Protein AF-A0AAV0MRW6-F1 (afdb_monomer_lite)

Sequence (151 aa):
MDYLRSEWIPCAKRWAHCYTNCVFHIGNTSTNRVESMHSSLKKWLATSTHKIDTLFLRFHTSVEGRVIELKKDLEASLSKVFALAYGPPYGNLNKEVSLWAIELMMEERGREIVRRCGCGLHETHGLPCKCKMDEYSVAGVELYPYHLHRF

Radius of gyration: 20.98 Å; chains: 1; bounding box: 37×52×60 Å

Secondary structure (DSSP, 8-state):
-HHIIIIIHHHHHHHHHHHHTTS--TT----S-HHHHHHHHHHHHTTTS--HHHHHHHHHHHHHHHHHHHHHHHHHHHH--HHHHH-TT-GGGTTTS-HHHHHHHHHHHHS--SS--TTHHHHHHSPPPHHHHHHHHHHTPPP-GGGSPP-

Structure (mmCIF, N/CA/C/O backbone):
data_AF-A0AAV0MRW6-F1
#
_entry.id   AF-A0AAV0MRW6-F1
#
loop_
_atom_site.group_PDB
_atom_site.id
_atom_site.type_symbol
_atom_site.label_atom_id
_atom_site.label_alt_id
_atom_site.label_comp_id
_atom_site.label_asym_id
_atom_site.label_entity_id
_atom_site.label_seq_id
_atom_site.pdbx_PDB_ins_code
_atom_site.Cartn_x
_atom_site.Cartn_y
_atom_site.Cartn_z
_atom_site.occupancy
_atom_site.B_iso_or_equiv
_atom_site.auth_seq_id
_atom_site.auth_comp_id
_atom_site.auth_asym_id
_atom_site.auth_atom_id
_atom_site.pdbx_PDB_model_num
ATOM 1 N N . MET A 1 1 ? 13.206 -37.934 5.285 1.00 67.75 1 MET A N 1
ATOM 2 C CA . MET A 1 1 ? 13.027 -36.605 5.919 1.00 67.75 1 MET A CA 1
ATOM 3 C C . MET A 1 1 ? 13.817 -35.512 5.204 1.00 67.75 1 MET A C 1
ATOM 5 O O . MET A 1 1 ? 13.354 -34.377 5.183 1.00 67.75 1 MET A O 1
ATOM 9 N N . ASP A 1 2 ? 14.951 -35.833 4.576 1.00 83.94 2 ASP A N 1
ATOM 10 C CA . ASP A 1 2 ? 15.826 -34.836 3.938 1.00 83.94 2 ASP A CA 1
ATOM 11 C C . ASP A 1 2 ? 15.225 -34.194 2.686 1.00 83.94 2 ASP A C 1
ATOM 13 O O . ASP A 1 2 ? 15.380 -32.993 2.496 1.00 83.94 2 ASP A O 1
ATOM 17 N N . TYR A 1 3 ? 14.436 -34.937 1.902 1.00 82.00 3 TYR A N 1
ATOM 18 C CA . TYR A 1 3 ? 13.700 -34.393 0.750 1.00 82.00 3 TYR A CA 1
ATOM 19 C C . TYR A 1 3 ? 12.730 -33.265 1.142 1.00 82.00 3 TYR A C 1
ATOM 21 O O . TYR A 1 3 ? 12.699 -32.208 0.521 1.00 82.00 3 TYR A O 1
ATOM 29 N N . LEU A 1 4 ? 11.976 -33.443 2.235 1.00 81.94 4 LEU A N 1
ATOM 30 C CA . LEU A 1 4 ? 11.064 -32.405 2.722 1.00 81.94 4 LEU A CA 1
ATOM 31 C C . LEU A 1 4 ? 11.820 -31.141 3.154 1.00 81.94 4 LEU A C 1
ATOM 33 O O . LEU A 1 4 ? 11.344 -30.039 2.904 1.00 81.94 4 LEU A O 1
ATOM 37 N N . ARG A 1 5 ? 12.991 -31.289 3.787 1.00 83.69 5 ARG A N 1
ATOM 38 C CA . ARG A 1 5 ? 13.798 -30.156 4.270 1.00 83.69 5 ARG A CA 1
ATOM 39 C C . ARG A 1 5 ? 14.564 -29.435 3.162 1.00 83.69 5 ARG A C 1
ATOM 41 O O . ARG A 1 5 ? 14.733 -28.227 3.268 1.00 83.69 5 ARG A O 1
ATOM 48 N N . SER A 1 6 ? 15.019 -30.160 2.144 1.00 84.44 6 SER A N 1
ATOM 49 C CA . SER A 1 6 ? 15.804 -29.612 1.029 1.00 84.44 6 SER A CA 1
ATOM 50 C C . SER A 1 6 ? 14.930 -29.012 -0.067 1.00 84.44 6 SER A C 1
ATOM 52 O O . SER A 1 6 ? 15.232 -27.927 -0.548 1.00 84.44 6 SER A O 1
ATOM 54 N N . GLU A 1 7 ? 13.819 -29.666 -0.408 1.00 83.56 7 GLU A N 1
ATOM 55 C CA . GLU A 1 7 ? 12.985 -29.251 -1.536 1.00 83.56 7 GLU A CA 1
ATOM 56 C C . GLU A 1 7 ? 11.711 -28.543 -1.071 1.00 83.56 7 GLU A C 1
ATOM 58 O O . GLU A 1 7 ? 11.451 -27.406 -1.456 1.00 83.56 7 GLU A O 1
ATOM 63 N N . TRP A 1 8 ? 10.914 -29.177 -0.205 1.00 81.69 8 TRP A N 1
ATOM 64 C CA . TRP A 1 8 ? 9.535 -28.745 0.079 1.00 81.69 8 TRP A CA 1
ATOM 65 C C . TRP A 1 8 ? 9.426 -27.554 1.043 1.00 81.69 8 TRP A C 1
ATOM 67 O O . TRP A 1 8 ? 8.705 -26.595 0.770 1.00 81.69 8 TRP A O 1
ATOM 77 N N . ILE A 1 9 ? 10.147 -27.577 2.168 1.00 83.94 9 ILE A N 1
ATOM 78 C CA . ILE A 1 9 ? 10.118 -26.502 3.175 1.00 83.94 9 ILE A CA 1
ATOM 79 C C . ILE A 1 9 ? 10.615 -25.165 2.594 1.00 83.94 9 ILE A C 1
ATOM 81 O O . ILE A 1 9 ? 9.935 -24.155 2.807 1.00 83.94 9 ILE A O 1
ATOM 85 N N . PRO A 1 10 ? 11.715 -25.112 1.815 1.00 87.56 10 PRO A N 1
ATOM 86 C CA . PRO A 1 10 ? 12.181 -23.861 1.217 1.00 87.56 10 PRO A CA 1
ATOM 87 C C . PRO A 1 10 ? 11.181 -23.228 0.242 1.00 87.56 10 PRO A C 1
ATOM 89 O O . PRO A 1 10 ? 11.142 -22.005 0.110 1.00 87.56 10 PRO A O 1
ATOM 92 N N . CYS A 1 11 ? 10.331 -24.029 -0.412 1.00 82.50 11 CYS A N 1
ATOM 93 C CA . CYS A 1 11 ? 9.303 -23.527 -1.325 1.00 82.50 11 CYS A CA 1
ATOM 94 C C . CYS A 1 11 ? 7.887 -23.464 -0.726 1.00 82.50 11 CYS A C 1
ATOM 96 O O . CYS A 1 11 ? 6.986 -22.973 -1.401 1.00 82.50 11 CYS A O 1
ATOM 98 N N . ALA A 1 12 ? 7.671 -23.854 0.537 1.00 83.50 12 ALA A N 1
ATOM 99 C CA . ALA A 1 12 ? 6.349 -23.883 1.178 1.00 83.50 12 ALA A CA 1
ATOM 100 C C . ALA A 1 12 ? 5.579 -22.554 1.050 1.00 83.50 12 ALA A C 1
ATOM 102 O O . ALA A 1 12 ? 4.399 -22.537 0.699 1.00 83.50 12 ALA A O 1
ATOM 103 N N . LYS A 1 13 ? 6.264 -21.419 1.245 1.00 79.81 13 LYS A N 1
ATOM 104 C CA . LYS A 1 13 ? 5.667 -20.085 1.055 1.00 79.81 13 LYS A CA 1
ATOM 105 C C . LYS A 1 13 ? 5.263 -19.823 -0.396 1.00 79.81 13 LYS A C 1
ATOM 107 O O . LYS A 1 13 ? 4.233 -19.207 -0.634 1.00 79.81 13 LYS A O 1
ATOM 112 N N . ARG A 1 14 ? 6.046 -20.299 -1.369 1.00 79.69 14 ARG A N 1
ATOM 113 C CA . ARG A 1 14 ? 5.746 -20.138 -2.802 1.00 79.69 14 ARG A CA 1
ATOM 114 C C . ARG A 1 14 ? 4.492 -20.913 -3.189 1.00 79.69 14 ARG A C 1
ATOM 116 O O . ARG A 1 14 ? 3.696 -20.399 -3.965 1.00 79.69 14 ARG A O 1
ATOM 123 N N . TRP A 1 15 ? 4.292 -22.099 -2.615 1.00 80.00 15 TRP A N 1
ATOM 124 C CA . TRP A 1 15 ? 3.057 -22.861 -2.795 1.00 80.00 15 TRP A CA 1
ATOM 125 C C . TRP A 1 15 ? 1.855 -22.123 -2.219 1.00 80.00 15 TRP A C 1
ATOM 127 O O . TRP A 1 15 ? 0.872 -21.949 -2.928 1.00 80.00 15 TRP A O 1
ATOM 137 N N . ALA A 1 16 ? 1.954 -21.619 -0.985 1.00 80.50 16 ALA A N 1
ATOM 138 C CA . ALA A 1 16 ? 0.890 -20.810 -0.393 1.00 80.50 16 ALA A CA 1
ATOM 139 C C . ALA A 1 16 ? 0.558 -19.593 -1.275 1.00 80.50 16 ALA A C 1
ATOM 141 O O . ALA A 1 16 ? -0.598 -19.405 -1.641 1.00 80.50 16 ALA A O 1
ATOM 142 N N . HIS A 1 17 ? 1.578 -18.850 -1.719 1.00 79.38 17 HIS A N 1
ATOM 143 C CA . HIS A 1 17 ? 1.411 -17.721 -2.634 1.00 79.38 17 HIS A CA 1
ATOM 144 C C . HIS A 1 17 ? 0.771 -18.104 -3.972 1.00 79.38 17 HIS A C 1
ATOM 146 O O . HIS A 1 17 ? -0.022 -17.328 -4.489 1.00 79.38 17 HIS A O 1
ATOM 152 N N . CYS A 1 18 ? 1.064 -19.282 -4.527 1.00 79.75 18 CYS A N 1
ATOM 153 C CA . CYS A 1 18 ? 0.439 -19.755 -5.765 1.00 79.75 18 CYS A CA 1
ATOM 154 C C . CYS A 1 18 ? -1.089 -19.871 -5.646 1.00 79.75 18 CYS A C 1
ATOM 156 O O . CYS A 1 18 ? -1.784 -19.679 -6.636 1.00 79.75 18 CYS A O 1
ATOM 158 N N . TYR A 1 19 ? -1.602 -20.173 -4.452 1.00 76.50 19 TYR A N 1
ATOM 159 C CA . TYR A 1 19 ? -3.040 -20.259 -4.201 1.00 76.50 19 TYR A CA 1
ATOM 160 C C . TYR A 1 19 ? -3.634 -18.932 -3.719 1.00 76.50 19 TYR A C 1
ATOM 162 O O . TYR A 1 19 ? -4.735 -18.572 -4.125 1.00 76.50 19 TYR A O 1
ATOM 170 N N . THR A 1 20 ? -2.928 -18.187 -2.864 1.00 81.50 20 THR A N 1
ATOM 171 C CA . THR A 1 20 ? -3.466 -16.950 -2.274 1.00 81.50 20 THR A CA 1
ATOM 172 C C . THR A 1 20 ? -3.347 -15.742 -3.192 1.00 81.50 20 THR A C 1
ATOM 174 O O . THR A 1 20 ? -4.183 -14.850 -3.116 1.00 81.50 20 THR A O 1
ATOM 177 N N . ASN A 1 21 ? -2.343 -15.697 -4.075 1.00 84.94 21 ASN A N 1
ATOM 178 C CA . ASN A 1 21 ? -2.126 -14.547 -4.957 1.00 84.94 21 ASN A CA 1
ATOM 179 C C . ASN A 1 21 ? -3.105 -14.495 -6.142 1.00 84.94 21 ASN A C 1
ATOM 181 O O . ASN A 1 21 ? -2.982 -13.605 -6.971 1.00 84.94 21 ASN A O 1
ATOM 185 N N . CYS A 1 22 ? -4.054 -15.427 -6.230 1.00 82.75 22 CYS A N 1
ATOM 186 C CA . CYS A 1 22 ? -5.142 -15.418 -7.210 1.00 82.75 22 CYS A CA 1
ATOM 187 C C . CYS A 1 22 ? -6.462 -14.902 -6.613 1.00 82.75 22 CYS A C 1
ATOM 189 O O . CYS A 1 22 ? -7.512 -15.042 -7.234 1.00 82.75 22 CYS A O 1
ATOM 191 N N . VAL A 1 23 ? -6.433 -14.371 -5.385 1.00 86.19 23 VAL A N 1
ATOM 192 C CA . VAL A 1 23 ? -7.617 -13.865 -4.687 1.00 86.19 23 VAL A CA 1
ATOM 193 C C . VAL A 1 23 ? -7.424 -12.392 -4.369 1.00 86.19 23 VAL A C 1
ATOM 195 O O . VAL A 1 23 ? -6.450 -12.004 -3.725 1.00 86.19 23 VAL A O 1
ATOM 198 N N . PHE A 1 24 ? -8.391 -11.578 -4.773 1.00 89.81 24 PHE A N 1
ATOM 199 C CA . PHE A 1 24 ? -8.432 -10.164 -4.439 1.00 89.81 24 PHE A CA 1
ATOM 200 C C . PHE A 1 24 ? -8.784 -9.970 -2.959 1.00 89.81 24 PHE A C 1
ATOM 202 O O . PHE A 1 24 ? -9.850 -10.390 -2.509 1.00 89.81 24 PHE A O 1
ATOM 209 N N . HIS A 1 25 ? -7.883 -9.354 -2.189 1.00 88.94 25 HIS A N 1
ATOM 210 C CA . HIS A 1 25 ? -8.051 -9.204 -0.740 1.00 88.94 25 HIS A CA 1
ATOM 211 C C . HIS A 1 25 ? -7.528 -7.880 -0.157 1.00 88.94 25 HIS A C 1
ATOM 213 O O . HIS A 1 25 ? -7.762 -7.616 1.020 1.00 88.94 25 HIS A O 1
ATOM 219 N N . ILE A 1 26 ? -6.830 -7.035 -0.927 1.00 89.44 26 ILE A N 1
ATOM 220 C CA . ILE A 1 26 ? -6.353 -5.699 -0.504 1.00 89.44 26 ILE A CA 1
ATOM 221 C C . ILE A 1 26 ? -5.587 -5.773 0.834 1.00 89.44 26 ILE A C 1
ATOM 223 O O . ILE A 1 26 ? -5.895 -5.090 1.806 1.00 89.44 26 ILE A O 1
ATOM 227 N N . GLY A 1 27 ? -4.644 -6.708 0.943 1.00 85.81 27 GLY A N 1
ATOM 228 C CA . GLY A 1 27 ? -3.869 -6.924 2.173 1.00 85.81 27 GLY A CA 1
ATOM 229 C C . GLY A 1 27 ? -4.621 -7.601 3.331 1.00 85.81 27 GLY A C 1
ATOM 230 O O . GLY A 1 27 ? -3.978 -8.068 4.272 1.00 85.81 27 GLY A O 1
ATOM 231 N N . ASN A 1 28 ? -5.947 -7.759 3.252 1.00 82.88 28 ASN A N 1
ATOM 232 C CA . ASN A 1 28 ? -6.740 -8.442 4.274 1.00 82.88 28 ASN A CA 1
ATOM 233 C C . ASN A 1 28 ? -6.578 -9.959 4.167 1.00 82.88 28 ASN A C 1
ATOM 235 O O . ASN A 1 28 ? -7.370 -10.659 3.540 1.00 82.88 28 ASN A O 1
ATOM 239 N N . THR A 1 29 ? -5.540 -10.485 4.808 1.00 74.75 29 THR A N 1
ATOM 240 C CA . THR A 1 29 ? -5.311 -11.927 4.899 1.00 74.75 29 THR A CA 1
ATOM 241 C C . THR A 1 29 ? -5.639 -12.409 6.308 1.00 74.75 29 THR A C 1
ATOM 243 O O . THR A 1 29 ? -5.008 -12.021 7.290 1.00 74.75 29 THR A O 1
ATOM 246 N N . SER A 1 30 ? -6.652 -13.269 6.436 1.00 64.50 30 SER A N 1
ATOM 247 C CA . SER A 1 30 ? -6.907 -13.975 7.692 1.00 64.50 30 SER A CA 1
ATOM 248 C C . SER A 1 30 ? -6.088 -15.259 7.700 1.00 64.50 30 SER A C 1
ATOM 250 O O . SER A 1 30 ? -6.337 -16.170 6.917 1.00 64.50 30 SER A O 1
ATOM 252 N N . THR A 1 31 ? -5.125 -15.370 8.614 1.00 62.25 31 THR A N 1
ATOM 253 C CA . THR A 1 31 ? -4.374 -16.623 8.836 1.00 62.25 31 THR A CA 1
ATOM 254 C C . THR A 1 31 ? -5.149 -17.630 9.698 1.00 62.25 31 THR A C 1
ATOM 256 O O . THR A 1 31 ? -4.564 -18.549 10.265 1.00 62.25 31 THR A O 1
ATOM 259 N N . ASN A 1 32 ? -6.472 -17.459 9.813 1.00 56.94 32 ASN A N 1
ATOM 260 C CA . ASN A 1 32 ? -7.379 -18.283 10.613 1.00 56.94 32 ASN A CA 1
ATOM 261 C C . ASN A 1 32 ? -6.976 -18.415 12.098 1.00 56.94 32 ASN A C 1
ATOM 263 O O . ASN A 1 32 ? -7.285 -19.402 12.761 1.00 56.94 32 ASN A O 1
ATOM 267 N N . ARG A 1 33 ? -6.302 -17.404 12.666 1.00 62.47 33 ARG A N 1
ATOM 268 C CA . ARG A 1 33 ? -5.994 -17.348 14.105 1.00 62.47 33 ARG A CA 1
ATOM 269 C C . ARG A 1 33 ? -7.068 -16.595 14.886 1.00 62.47 33 ARG A C 1
ATOM 271 O O . ARG A 1 33 ? -6.785 -15.648 15.624 1.00 62.47 33 ARG A O 1
ATOM 278 N N . VAL A 1 34 ? -8.311 -17.044 14.743 1.00 65.69 34 VAL A N 1
ATOM 279 C CA . VAL A 1 34 ? -9.443 -16.553 15.545 1.00 65.69 34 VAL A CA 1
ATOM 280 C C . VAL A 1 34 ? -9.112 -16.644 17.038 1.00 65.69 34 VAL A C 1
ATOM 282 O O . VAL A 1 34 ? -9.379 -15.710 17.790 1.00 65.69 34 VAL A O 1
ATOM 285 N N . GLU A 1 35 ? -8.415 -17.703 17.458 1.00 72.19 35 GLU A N 1
ATOM 286 C CA . GLU A 1 35 ? -7.990 -17.901 18.846 1.00 72.19 35 GLU A CA 1
ATOM 287 C C . GLU A 1 35 ? -7.00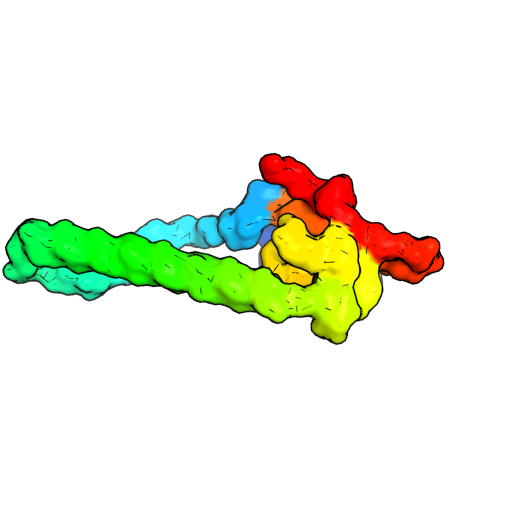3 -16.843 19.349 1.00 72.19 35 GLU A C 1
ATOM 289 O O . GLU A 1 35 ? -7.117 -16.413 20.497 1.00 72.19 35 GLU A O 1
ATOM 294 N N . SER A 1 36 ? -6.066 -16.366 18.518 1.00 74.38 36 SER A N 1
ATOM 295 C CA . SER A 1 36 ? -5.136 -15.317 18.958 1.00 74.38 36 SER A CA 1
ATOM 296 C C . SER A 1 36 ? -5.833 -13.968 19.071 1.00 74.38 36 SER A C 1
ATOM 298 O O . SER A 1 36 ? -5.583 -13.239 20.026 1.00 74.38 36 SER A O 1
ATOM 300 N N . MET A 1 37 ? -6.746 -13.652 18.146 1.00 72.69 37 MET A N 1
ATOM 301 C CA . MET A 1 37 ? -7.567 -12.442 18.250 1.00 72.69 37 MET A CA 1
ATOM 302 C C . MET A 1 37 ? -8.482 -12.498 19.476 1.00 72.69 37 MET A C 1
ATOM 304 O O . MET A 1 37 ? -8.529 -11.539 20.242 1.00 72.69 37 MET A O 1
ATOM 308 N N . HIS A 1 38 ? -9.129 -13.638 19.728 1.00 75.12 38 HIS A N 1
ATOM 309 C CA . HIS A 1 38 ? -9.899 -13.873 20.950 1.00 75.12 38 HIS A CA 1
ATOM 310 C C . HIS A 1 38 ? -9.036 -13.773 22.207 1.00 75.12 38 HIS A C 1
ATOM 312 O O . HIS A 1 38 ? -9.465 -13.176 23.189 1.00 75.12 38 HIS A O 1
ATOM 318 N N . SER A 1 39 ? -7.821 -14.327 22.207 1.00 79.94 39 SER A N 1
ATOM 319 C CA . SER A 1 39 ? -6.903 -14.211 23.341 1.00 79.94 39 SER A CA 1
ATOM 320 C C . SER A 1 39 ? -6.501 -12.760 23.587 1.00 79.94 39 SER A C 1
ATOM 322 O O . SER A 1 39 ? -6.448 -12.349 24.743 1.00 79.94 39 SER A O 1
ATOM 324 N N . SER A 1 40 ? -6.198 -11.990 22.543 1.00 79.19 40 SER A N 1
ATOM 325 C CA . SER A 1 40 ? -5.858 -10.570 22.668 1.00 79.19 40 SER A CA 1
ATOM 326 C C . SER A 1 40 ? -7.043 -9.763 23.182 1.00 79.19 40 SER A C 1
ATOM 328 O O . SER A 1 40 ? -6.877 -8.970 24.104 1.00 79.19 40 SER A O 1
ATOM 330 N N . LEU A 1 41 ? -8.246 -10.029 22.667 1.00 77.19 41 LEU A N 1
ATOM 331 C CA . LEU A 1 41 ? -9.475 -9.397 23.137 1.00 77.19 41 LEU A CA 1
ATOM 332 C C . LEU A 1 41 ? -9.753 -9.745 24.603 1.00 77.19 41 LEU A C 1
ATOM 334 O O . LEU A 1 41 ? -9.995 -8.849 25.397 1.00 77.19 41 LEU A O 1
ATOM 338 N N . LYS A 1 42 ? -9.647 -11.018 25.002 1.00 76.19 42 LYS A N 1
ATOM 339 C CA . LYS A 1 42 ? -9.812 -11.454 26.401 1.00 76.19 42 LYS A CA 1
ATOM 340 C C . LYS A 1 42 ? -8.777 -10.821 27.335 1.00 76.19 42 LYS A C 1
ATOM 342 O O . LYS A 1 42 ? -9.130 -10.406 28.435 1.00 76.19 42 LYS A O 1
ATOM 347 N N . LYS A 1 43 ? -7.513 -10.721 26.902 1.00 79.00 43 LYS A N 1
ATOM 348 C CA . LYS A 1 43 ? -6.452 -10.023 27.650 1.00 79.00 43 LYS A CA 1
ATOM 349 C C . LYS A 1 43 ? -6.759 -8.536 27.801 1.00 79.00 43 LYS A C 1
ATOM 351 O O . LYS A 1 43 ? -6.633 -8.012 28.899 1.00 79.00 43 LYS A O 1
ATOM 356 N N . TRP A 1 44 ? -7.188 -7.883 26.723 1.00 76.06 44 TRP A N 1
ATOM 357 C CA . TRP A 1 44 ? -7.571 -6.472 26.725 1.00 76.06 44 TRP A CA 1
ATOM 358 C C . TRP A 1 44 ? -8.798 -6.209 27.611 1.00 76.06 44 TRP A C 1
ATOM 360 O O . TRP A 1 44 ? -8.823 -5.248 28.376 1.00 76.06 44 TRP A O 1
ATOM 370 N N . LEU A 1 45 ? -9.781 -7.110 27.566 1.00 71.56 45 LEU A N 1
ATOM 371 C CA . LEU A 1 45 ? -10.962 -7.082 28.423 1.00 71.56 45 LEU A CA 1
ATOM 372 C C . LEU A 1 45 ? -10.615 -7.288 29.905 1.00 71.56 45 LEU A C 1
ATOM 374 O O . LEU A 1 45 ? -11.329 -6.769 30.761 1.00 71.56 45 LEU A O 1
ATOM 378 N N . ALA A 1 46 ? -9.529 -8.011 30.215 1.00 66.25 46 ALA A N 1
ATOM 379 C CA . ALA A 1 46 ? -9.070 -8.310 31.577 1.00 66.25 46 ALA A CA 1
ATOM 380 C C . ALA A 1 46 ? -10.215 -8.799 32.494 1.00 66.25 46 ALA A C 1
ATOM 382 O O . ALA A 1 46 ? -10.367 -8.370 33.642 1.00 66.25 46 ALA A O 1
ATOM 383 N N . THR A 1 47 ? -11.087 -9.658 31.962 1.00 59.88 47 THR A N 1
ATOM 384 C CA . THR A 1 47 ? -12.344 -10.025 32.620 1.00 59.88 47 THR A CA 1
ATOM 385 C C . THR A 1 47 ? -12.180 -11.208 33.562 1.00 59.88 47 THR A C 1
ATOM 387 O O . THR A 1 47 ? -12.242 -12.363 33.145 1.00 59.88 47 THR A O 1
ATOM 390 N N . SER A 1 48 ? -12.086 -10.893 34.852 1.00 55.88 48 SER A N 1
ATOM 391 C CA . SER A 1 48 ? -12.715 -11.690 35.915 1.00 55.88 48 SER A CA 1
ATOM 392 C C . SER A 1 48 ? -13.588 -10.859 36.876 1.00 55.88 48 SER A C 1
ATOM 394 O O . SER A 1 48 ? -14.335 -11.446 37.650 1.00 55.88 48 SER A O 1
ATOM 396 N N . THR A 1 49 ? -13.563 -9.515 36.810 1.00 58.06 49 THR A N 1
ATOM 397 C CA . THR A 1 49 ? -14.173 -8.653 37.855 1.00 58.06 49 THR A CA 1
ATOM 398 C C . THR A 1 49 ? -14.765 -7.310 37.397 1.00 58.06 49 THR A C 1
ATOM 400 O O . THR A 1 49 ? -15.297 -6.577 38.228 1.00 58.06 49 THR A O 1
ATOM 403 N N . HIS A 1 50 ? -14.694 -6.938 36.113 1.00 62.59 50 HIS A N 1
ATOM 404 C CA . HIS A 1 50 ? -15.198 -5.629 35.665 1.00 62.59 50 HIS A CA 1
ATOM 405 C C . HIS A 1 50 ? -16.714 -5.634 35.429 1.00 62.59 50 HIS A C 1
ATOM 407 O O . HIS A 1 50 ? -17.261 -6.564 34.838 1.00 62.59 50 HIS A O 1
ATOM 413 N N . LYS A 1 51 ? -17.384 -4.562 35.865 1.00 73.75 51 LYS A N 1
ATOM 414 C CA . LYS A 1 51 ? -18.803 -4.317 35.599 1.00 73.75 51 LYS A CA 1
ATOM 415 C C . LYS A 1 51 ? -19.031 -4.058 34.098 1.00 73.75 51 LYS A C 1
ATOM 417 O O . LYS A 1 51 ? -18.172 -3.501 33.410 1.00 73.75 51 LYS A O 1
ATOM 422 N N . ILE A 1 52 ? -20.189 -4.490 33.596 1.00 78.06 52 ILE A N 1
ATOM 423 C CA . ILE A 1 52 ? -20.554 -4.444 32.168 1.00 78.06 52 ILE A CA 1
ATOM 424 C C . ILE A 1 52 ? -20.522 -3.009 31.609 1.00 78.06 52 ILE A C 1
ATOM 426 O O . ILE A 1 52 ? -20.071 -2.796 30.486 1.00 78.06 52 ILE A O 1
ATOM 430 N N . ASP A 1 53 ? -20.929 -2.021 32.404 1.00 78.62 53 ASP A N 1
ATOM 431 C CA . ASP A 1 53 ? -20.882 -0.588 32.078 1.00 78.62 53 ASP A CA 1
ATOM 432 C C . ASP A 1 53 ? -19.467 -0.102 31.699 1.00 78.62 53 ASP A C 1
ATOM 434 O O . ASP A 1 53 ? -19.269 0.561 30.682 1.00 78.62 53 ASP A O 1
ATOM 438 N N . THR A 1 54 ? -18.456 -0.506 32.466 1.00 78.69 54 THR A N 1
ATOM 439 C CA . THR A 1 54 ? -17.050 -0.137 32.248 1.00 78.69 54 THR A CA 1
ATOM 440 C C . THR A 1 54 ? -16.492 -0.786 30.980 1.00 78.69 54 THR A C 1
ATOM 442 O O . THR A 1 54 ? -15.629 -0.228 30.302 1.00 78.69 54 THR A O 1
ATOM 445 N N . LEU A 1 55 ? -16.993 -1.975 30.649 1.00 81.50 55 LEU A N 1
ATOM 446 C CA . LEU A 1 55 ? -16.593 -2.745 29.477 1.00 81.50 55 LEU A CA 1
ATOM 447 C C . LEU A 1 55 ? -17.082 -2.065 28.186 1.00 81.50 55 LEU A C 1
ATOM 449 O O . LEU A 1 55 ? -16.291 -1.870 27.262 1.00 81.50 55 LEU A O 1
ATOM 453 N N . PHE A 1 56 ? -18.342 -1.615 28.158 1.00 84.12 56 PHE A N 1
ATOM 454 C CA . PHE A 1 56 ? -18.885 -0.833 27.043 1.00 84.12 56 PHE A CA 1
ATOM 455 C C . PHE A 1 56 ? -18.148 0.489 26.842 1.00 84.12 56 PHE A C 1
ATOM 457 O O . PHE A 1 56 ? -17.817 0.823 25.705 1.00 84.12 56 PHE A O 1
ATOM 464 N N . LEU A 1 57 ? -17.832 1.204 27.928 1.00 85.12 57 LEU A N 1
ATOM 465 C CA . LEU A 1 57 ? -17.071 2.450 27.842 1.00 85.12 57 LEU A CA 1
ATOM 466 C C . LEU A 1 57 ? -15.692 2.219 27.210 1.00 85.12 57 LEU A C 1
ATOM 468 O O . LEU A 1 57 ? -15.325 2.905 26.262 1.00 85.12 57 LEU A O 1
ATOM 472 N N . ARG A 1 58 ? -14.950 1.203 27.670 1.00 82.00 58 ARG A N 1
ATOM 473 C CA . ARG A 1 58 ? -13.640 0.859 27.094 1.00 82.00 58 ARG A CA 1
ATOM 474 C C . ARG A 1 58 ? -13.734 0.466 25.626 1.00 82.00 58 ARG A C 1
ATOM 476 O O . ARG A 1 58 ? -12.867 0.844 24.842 1.00 82.00 58 ARG A O 1
ATOM 483 N N . PHE A 1 59 ? -14.762 -0.296 25.251 1.00 84.75 59 PHE A N 1
ATOM 484 C CA . PHE A 1 59 ? -14.972 -0.683 23.859 1.00 84.75 59 PHE A CA 1
ATOM 485 C C . PHE A 1 59 ? -15.231 0.545 22.991 1.00 84.75 59 PHE A C 1
ATOM 487 O O . PHE A 1 59 ? -14.557 0.720 21.977 1.00 84.75 59 PHE A O 1
ATOM 494 N N . HIS A 1 60 ? -16.128 1.427 23.428 1.00 89.25 60 HIS A N 1
ATOM 495 C CA . HIS A 1 60 ? -16.418 2.679 22.743 1.00 89.25 60 HIS A CA 1
ATOM 496 C C . HIS A 1 60 ? -15.153 3.524 22.550 1.00 89.25 60 HIS A C 1
ATOM 498 O O . HIS A 1 60 ? -14.806 3.833 21.413 1.00 89.25 60 HIS A O 1
ATOM 504 N N . THR A 1 61 ? -14.386 3.766 23.618 1.00 87.88 61 THR A N 1
ATOM 505 C CA . THR A 1 61 ? -13.115 4.501 23.536 1.00 87.88 61 THR A CA 1
ATOM 506 C C . THR A 1 61 ? -12.107 3.820 22.608 1.00 87.88 61 THR A C 1
ATOM 508 O O . THR A 1 61 ? -11.355 4.498 21.914 1.00 87.88 61 THR A O 1
ATOM 511 N N . SER A 1 62 ? -12.080 2.483 22.545 1.00 86.62 62 SER A N 1
ATOM 512 C CA . SER A 1 62 ? -11.198 1.774 21.608 1.00 86.62 62 SER A CA 1
ATOM 513 C C . SER A 1 62 ? -11.586 2.020 20.149 1.00 86.62 62 SER A C 1
ATOM 515 O O . SER A 1 62 ? -10.714 2.237 19.311 1.00 86.62 62 SER A O 1
ATOM 517 N N . VAL A 1 63 ? -12.889 2.037 19.850 1.00 90.50 63 VAL A N 1
ATOM 518 C CA . VAL A 1 63 ? -13.408 2.327 18.511 1.00 90.50 63 VAL A CA 1
ATOM 519 C C . VAL A 1 63 ? -13.111 3.778 18.141 1.00 90.50 63 VAL A C 1
ATOM 521 O O . VAL A 1 63 ? -12.599 4.032 17.054 1.00 90.50 63 VAL A O 1
ATOM 524 N N . GLU A 1 64 ? -13.345 4.723 19.053 1.00 94.81 64 GLU A N 1
ATOM 525 C CA . GLU A 1 64 ? -12.986 6.131 18.858 1.00 94.81 64 GLU A CA 1
ATOM 526 C C . GLU A 1 64 ? -11.482 6.307 18.618 1.00 94.81 64 GLU A C 1
ATOM 528 O O . GLU A 1 64 ? -11.082 7.003 17.685 1.00 94.81 64 GLU A O 1
ATOM 533 N N . GLY A 1 65 ? -10.645 5.616 19.396 1.00 93.50 65 GLY A N 1
ATOM 534 C CA . GLY A 1 65 ? -9.195 5.595 19.213 1.00 93.50 65 GLY A CA 1
ATOM 535 C C . GLY A 1 65 ? -8.795 5.120 17.816 1.00 93.50 65 GLY A C 1
ATOM 536 O O . GLY A 1 65 ? -7.999 5.778 17.151 1.00 93.50 65 GLY A O 1
ATOM 537 N N . ARG A 1 66 ? -9.414 4.042 17.316 1.00 88.94 66 ARG A N 1
ATOM 538 C CA . ARG A 1 66 ? -9.192 3.564 15.941 1.00 88.94 66 ARG A CA 1
ATOM 539 C C . ARG A 1 66 ? -9.614 4.577 14.881 1.00 88.94 66 ARG A C 1
ATOM 541 O O . ARG A 1 66 ? -8.929 4.719 13.873 1.00 88.94 66 ARG A O 1
ATOM 548 N N . VAL A 1 67 ? -10.716 5.294 15.095 1.00 95.12 67 VAL A N 1
ATOM 549 C CA . VAL A 1 67 ? -11.153 6.360 14.179 1.00 95.12 67 VAL A CA 1
ATOM 550 C C . VAL A 1 67 ? -10.144 7.510 14.161 1.00 95.12 67 VAL A C 1
ATOM 552 O O . VAL A 1 67 ? -9.859 8.053 13.095 1.00 95.12 67 VAL A O 1
ATOM 555 N N . ILE A 1 68 ? -9.586 7.879 15.316 1.00 95.94 68 ILE A N 1
ATOM 556 C CA . ILE A 1 68 ? -8.542 8.907 15.415 1.00 95.94 68 ILE A CA 1
ATOM 557 C C . ILE A 1 68 ? -7.272 8.461 14.679 1.00 95.94 68 ILE A C 1
ATOM 559 O O . ILE A 1 68 ? -6.722 9.245 13.906 1.00 95.94 68 ILE A O 1
ATOM 563 N N . GLU A 1 69 ? -6.835 7.213 14.870 1.00 94.12 69 GLU A N 1
ATOM 564 C CA . GLU A 1 69 ? -5.702 6.626 14.137 1.00 94.12 69 GLU A CA 1
ATOM 565 C C . GLU A 1 69 ? -5.930 6.686 12.620 1.00 94.12 69 GLU A C 1
ATOM 567 O O . GLU A 1 69 ? -5.096 7.226 11.899 1.00 94.12 69 GLU A O 1
ATOM 572 N N . LEU A 1 70 ? -7.101 6.251 12.142 1.00 91.88 70 LEU A N 1
ATOM 573 C CA . LEU A 1 70 ? -7.439 6.285 10.716 1.00 91.88 70 LEU A CA 1
ATOM 574 C C . LEU A 1 70 ? -7.408 7.710 10.142 1.00 91.88 70 LEU A C 1
ATOM 576 O O . LEU A 1 70 ? -6.895 7.933 9.047 1.00 91.88 70 LEU A O 1
ATOM 580 N N . LYS A 1 71 ? -7.946 8.691 10.877 1.00 94.12 71 LYS A N 1
ATOM 581 C CA . LYS A 1 71 ? -7.911 10.103 10.463 1.00 94.12 71 LYS A CA 1
ATOM 582 C C . LYS A 1 71 ? -6.483 10.635 10.389 1.00 94.12 71 LYS A C 1
ATOM 584 O O . LYS A 1 71 ? -6.162 11.372 9.462 1.00 94.12 71 LYS A O 1
ATOM 589 N N . LYS A 1 72 ? -5.632 10.260 11.346 1.00 93.88 72 LYS A N 1
ATOM 590 C CA . LYS A 1 72 ? -4.214 10.629 11.348 1.00 93.88 72 LYS A CA 1
ATOM 591 C C . LYS A 1 72 ? -3.492 10.049 10.130 1.00 93.88 72 LYS A C 1
ATOM 593 O O . LYS A 1 72 ? -2.739 10.773 9.485 1.00 93.88 72 LYS A O 1
ATOM 598 N N . ASP A 1 73 ? -3.738 8.785 9.802 1.00 88.88 73 ASP A N 1
ATOM 599 C CA . ASP A 1 73 ? -3.128 8.130 8.640 1.00 88.88 73 ASP A CA 1
ATOM 600 C C . ASP A 1 73 ? -3.610 8.753 7.320 1.00 88.88 73 ASP A C 1
ATOM 602 O O . ASP A 1 73 ? -2.817 8.959 6.398 1.00 88.88 73 ASP A O 1
ATOM 606 N N . LEU A 1 74 ? -4.891 9.129 7.243 1.00 89.56 74 LEU A N 1
ATOM 607 C CA . LEU A 1 74 ? -5.440 9.858 6.100 1.00 89.56 74 LEU A CA 1
ATOM 608 C C . LEU A 1 74 ? -4.764 11.222 5.922 1.00 89.56 74 LEU A C 1
ATOM 610 O O . LEU A 1 74 ? -4.320 11.545 4.822 1.00 89.56 74 LEU A O 1
ATOM 614 N N . GLU A 1 75 ? -4.636 12.001 6.995 1.00 91.31 75 GLU A N 1
ATOM 615 C CA . GLU A 1 75 ? -3.967 13.304 6.949 1.00 91.31 75 GLU A CA 1
ATOM 616 C C . GLU A 1 75 ? -2.493 13.161 6.541 1.00 91.31 75 GLU A C 1
ATOM 618 O O . GLU A 1 75 ? -1.995 13.897 5.688 1.00 91.31 75 GLU A O 1
ATOM 623 N N . ALA A 1 76 ? -1.802 12.146 7.069 1.00 88.06 76 ALA A N 1
ATOM 624 C CA . ALA A 1 76 ? -0.441 11.823 6.657 1.00 88.06 76 ALA A CA 1
ATOM 625 C C . ALA A 1 76 ? -0.361 11.513 5.152 1.00 88.06 76 ALA A C 1
ATOM 627 O O . ALA A 1 76 ? 0.562 11.982 4.484 1.00 88.06 76 ALA A O 1
ATOM 628 N N . SER A 1 77 ? -1.342 10.790 4.600 1.00 87.19 77 SER A N 1
ATOM 629 C CA . SER A 1 77 ? -1.428 10.511 3.163 1.00 87.19 77 SER A CA 1
ATOM 630 C C . SER A 1 77 ? -1.666 11.777 2.335 1.00 87.19 77 SER A C 1
ATOM 632 O O . SER A 1 77 ? -1.046 11.935 1.287 1.00 87.19 77 SER A O 1
ATOM 634 N N . LEU A 1 78 ? -2.538 12.679 2.795 1.00 86.56 78 LEU A N 1
ATOM 635 C CA . LEU A 1 78 ? -2.887 13.920 2.092 1.00 86.56 78 LEU A CA 1
ATOM 636 C C . LEU A 1 78 ? -1.779 14.979 2.143 1.00 86.56 78 LEU A C 1
ATOM 638 O O . LEU A 1 78 ? -1.663 15.789 1.222 1.00 86.56 78 LEU A O 1
ATOM 642 N N . SER A 1 79 ? -0.966 14.977 3.202 1.00 88.12 79 SER A N 1
ATOM 643 C CA . SER A 1 79 ? 0.131 15.936 3.376 1.00 88.12 79 SER A CA 1
ATOM 644 C C . SER A 1 79 ? 1.288 15.732 2.389 1.00 88.12 79 SER A C 1
ATOM 646 O O . SER A 1 79 ? 2.059 16.660 2.134 1.00 88.12 79 SER A O 1
ATOM 648 N N . LYS A 1 80 ? 1.425 14.532 1.811 1.00 86.19 80 LYS A N 1
ATOM 649 C CA . LYS A 1 80 ? 2.502 14.216 0.869 1.00 86.19 80 LYS A CA 1
ATOM 650 C C . LYS A 1 80 ? 2.144 14.634 -0.554 1.00 86.19 80 LYS A C 1
ATOM 652 O O . LYS A 1 80 ? 1.030 14.444 -1.021 1.00 86.19 80 LYS A O 1
ATOM 657 N N . VAL A 1 81 ? 3.140 15.13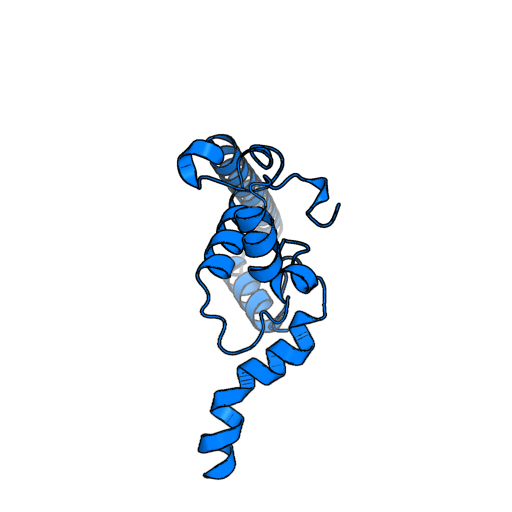3 -1.284 1.00 88.31 81 VAL A N 1
ATOM 658 C CA . VAL A 1 81 ? 3.037 15.393 -2.725 1.00 88.31 81 VAL A CA 1
ATOM 659 C C . VAL A 1 81 ? 3.746 14.267 -3.466 1.00 88.31 81 VAL A C 1
ATOM 661 O O . VAL A 1 81 ? 4.976 14.234 -3.508 1.00 88.31 81 VAL A O 1
ATOM 664 N N . PHE A 1 82 ? 2.985 13.333 -4.042 1.00 87.00 82 PHE A N 1
ATOM 665 C CA . PHE A 1 82 ? 3.567 12.106 -4.601 1.00 87.00 82 PHE A CA 1
ATOM 666 C C . PHE A 1 82 ? 4.577 12.349 -5.726 1.00 87.00 82 PHE A C 1
ATOM 668 O O . PHE A 1 82 ? 5.607 11.682 -5.753 1.00 87.00 82 PHE A O 1
ATOM 675 N N . ALA A 1 83 ? 4.347 13.343 -6.589 1.00 82.69 83 ALA A N 1
ATOM 676 C CA . ALA A 1 83 ? 5.295 13.702 -7.647 1.00 82.69 83 ALA A CA 1
ATOM 677 C C . ALA A 1 83 ? 6.687 14.077 -7.098 1.00 82.69 83 ALA A C 1
ATOM 679 O O . ALA A 1 83 ? 7.698 13.697 -7.680 1.00 82.69 83 ALA A O 1
ATOM 680 N N . LEU A 1 84 ? 6.741 14.777 -5.957 1.00 85.75 84 LEU A N 1
ATOM 681 C CA . LEU A 1 84 ? 7.996 15.178 -5.314 1.00 85.75 84 LEU A CA 1
ATOM 682 C C . LEU A 1 84 ? 8.610 14.042 -4.489 1.00 85.75 84 LEU A C 1
ATOM 684 O O . LEU A 1 84 ? 9.825 13.888 -4.466 1.00 85.75 84 LEU A O 1
ATOM 688 N N . ALA A 1 85 ? 7.777 13.259 -3.801 1.00 85.88 85 ALA A N 1
ATOM 689 C CA . ALA A 1 85 ? 8.239 12.227 -2.876 1.00 85.88 85 ALA A CA 1
ATOM 690 C C . ALA A 1 85 ? 8.660 10.919 -3.569 1.00 85.88 85 ALA A C 1
ATOM 692 O O . ALA A 1 85 ? 9.562 10.241 -3.082 1.00 85.88 85 ALA A O 1
ATOM 693 N N . TYR A 1 86 ? 8.013 10.558 -4.682 1.00 86.12 86 TYR A N 1
ATOM 694 C CA . TYR A 1 86 ? 8.160 9.243 -5.324 1.00 86.12 86 TYR A CA 1
ATOM 695 C C . TYR A 1 86 ? 8.549 9.311 -6.806 1.00 86.12 86 TYR A C 1
ATOM 697 O O . TYR A 1 86 ? 8.926 8.289 -7.379 1.00 86.12 86 TYR A O 1
ATOM 705 N N . GLY A 1 87 ? 8.494 10.496 -7.425 1.00 84.81 87 GLY A N 1
ATOM 706 C CA . GLY A 1 87 ? 8.791 10.685 -8.844 1.00 84.81 87 GLY A CA 1
ATOM 707 C C . GLY A 1 87 ? 7.781 10.006 -9.787 1.00 84.81 87 GLY A C 1
ATOM 708 O O . GLY A 1 87 ? 6.736 9.507 -9.354 1.00 84.81 87 GLY A O 1
ATOM 709 N N . PRO A 1 88 ? 8.055 9.990 -11.103 1.00 82.75 88 PRO A N 1
ATOM 710 C CA . PRO A 1 88 ? 7.210 9.298 -12.072 1.00 82.75 88 PRO A CA 1
ATOM 711 C C . PRO A 1 88 ? 7.181 7.771 -11.845 1.00 82.75 88 PRO A C 1
ATOM 713 O O . PRO A 1 88 ? 8.206 7.180 -11.478 1.00 82.75 88 PRO A O 1
ATOM 716 N N . PRO A 1 89 ? 6.050 7.091 -12.116 1.00 87.25 89 PRO A N 1
ATOM 717 C CA . PRO A 1 89 ? 4.837 7.597 -12.775 1.00 87.25 89 PRO A CA 1
ATOM 718 C C . PRO A 1 89 ? 3.700 8.012 -11.812 1.00 87.25 89 PRO A C 1
ATOM 720 O O . PRO A 1 89 ? 2.546 8.057 -12.221 1.00 87.25 89 PRO A O 1
ATOM 723 N N . TYR A 1 90 ? 3.969 8.287 -10.531 1.00 89.19 90 TYR A N 1
ATOM 724 C CA . TYR A 1 90 ? 2.919 8.371 -9.494 1.00 89.19 90 TYR A CA 1
ATOM 725 C C . TYR A 1 90 ? 2.226 9.737 -9.351 1.00 89.19 90 TYR A C 1
ATOM 727 O O . TYR A 1 90 ? 1.349 9.887 -8.499 1.00 89.19 90 TYR A O 1
ATOM 735 N N . GLY A 1 91 ? 2.611 10.741 -10.145 1.00 88.12 91 GLY A N 1
ATOM 736 C CA . GLY A 1 91 ? 2.162 12.128 -9.986 1.00 88.12 91 GLY A CA 1
ATOM 737 C C . GLY A 1 91 ? 0.639 12.291 -9.959 1.00 88.12 91 GLY A C 1
ATOM 738 O O . GLY A 1 91 ? 0.109 12.875 -9.012 1.00 88.12 91 GLY A O 1
ATOM 739 N N . ASN A 1 92 ? -0.070 11.704 -10.929 1.00 90.81 92 ASN A N 1
ATOM 740 C CA . ASN A 1 92 ? -1.533 11.833 -11.045 1.00 90.81 92 ASN A CA 1
ATOM 741 C C . ASN A 1 92 ? -2.328 10.945 -10.079 1.00 90.81 92 ASN A C 1
ATOM 743 O O . ASN A 1 92 ? -3.556 10.971 -10.095 1.00 90.81 92 ASN A O 1
ATOM 747 N N . LEU A 1 93 ? -1.654 10.160 -9.235 1.00 91.06 93 LEU A N 1
ATOM 748 C CA . LEU A 1 93 ? -2.299 9.409 -8.156 1.00 91.06 93 LEU A CA 1
ATOM 749 C C . LEU A 1 93 ? -2.381 10.221 -6.858 1.00 91.06 93 LEU A C 1
ATOM 751 O O . LEU A 1 93 ? -2.977 9.770 -5.880 1.00 91.06 93 LEU A O 1
ATOM 755 N N . ASN A 1 94 ? -1.762 11.405 -6.824 1.00 89.94 94 ASN A N 1
ATOM 756 C CA . ASN A 1 94 ? -1.725 1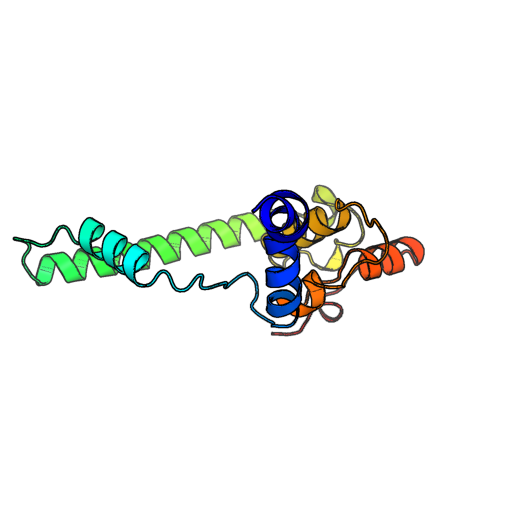2.250 -5.642 1.00 89.94 94 ASN A CA 1
ATOM 757 C C . ASN A 1 94 ? -3.140 12.625 -5.183 1.00 89.94 94 ASN A C 1
ATOM 759 O O . ASN A 1 94 ? -3.945 13.083 -5.988 1.00 89.94 94 ASN A O 1
ATOM 763 N N . LYS A 1 95 ? -3.420 12.456 -3.885 1.00 86.31 95 LYS A N 1
ATOM 764 C CA . LYS A 1 95 ? -4.731 12.666 -3.231 1.00 86.31 95 LYS A CA 1
ATOM 765 C C . LYS A 1 95 ? -5.879 11.747 -3.680 1.00 86.31 95 LYS A C 1
ATOM 767 O O . LYS A 1 95 ? -6.874 11.676 -2.971 1.00 86.31 95 LYS A O 1
ATOM 772 N N . GLU A 1 96 ? -5.727 11.017 -4.781 1.00 88.94 96 GLU A N 1
ATOM 773 C CA . GLU A 1 96 ? -6.704 10.035 -5.277 1.00 88.94 96 GLU A CA 1
ATOM 774 C C . GLU A 1 96 ? -6.433 8.622 -4.744 1.00 88.94 96 GLU A C 1
ATOM 776 O O . GLU A 1 96 ? -7.336 7.796 -4.628 1.00 88.94 96 GLU A O 1
ATOM 781 N N . VAL A 1 97 ? -5.172 8.331 -4.422 1.00 89.06 97 VAL A N 1
ATOM 782 C CA . VAL A 1 97 ? -4.713 7.019 -3.964 1.00 89.06 97 VAL A CA 1
ATOM 783 C C . VAL A 1 97 ? -4.037 7.160 -2.605 1.00 89.06 97 VAL A C 1
ATOM 785 O O . VAL A 1 97 ? -3.350 8.145 -2.331 1.00 89.06 97 VAL A O 1
ATOM 788 N N . SER A 1 98 ? -4.227 6.166 -1.736 1.00 89.69 98 SER A N 1
ATOM 789 C CA . SER A 1 98 ? -3.580 6.157 -0.428 1.00 89.69 98 SER A CA 1
ATOM 790 C C . SER A 1 98 ? -2.063 6.033 -0.563 1.00 89.69 98 SER A C 1
ATOM 792 O O . SER A 1 98 ? -1.540 5.308 -1.411 1.00 89.69 98 SER A O 1
ATOM 794 N N . LEU A 1 99 ? -1.345 6.697 0.338 1.00 90.81 99 LEU A N 1
ATOM 795 C CA . LEU A 1 99 ? 0.101 6.571 0.477 1.00 90.81 99 LEU A CA 1
ATOM 796 C C . LEU A 1 99 ? 0.537 5.099 0.584 1.00 90.81 99 LEU A C 1
ATOM 798 O O . LEU A 1 99 ? 1.499 4.688 -0.059 1.00 90.81 99 LEU A O 1
ATOM 802 N N . TRP A 1 100 ? -0.213 4.295 1.335 1.00 90.56 100 TRP A N 1
ATOM 803 C CA . TRP A 1 100 ? 0.054 2.867 1.494 1.00 90.56 100 TRP A CA 1
ATOM 804 C C . TRP A 1 100 ? 0.081 2.108 0.156 1.00 90.56 100 TRP A C 1
ATOM 806 O O . TRP A 1 100 ? 0.961 1.280 -0.071 1.00 90.56 100 TRP A O 1
ATOM 816 N N . ALA A 1 101 ? -0.834 2.414 -0.768 1.00 91.44 101 ALA A N 1
ATOM 817 C CA . ALA A 1 101 ? -0.840 1.788 -2.089 1.00 91.44 101 ALA A CA 1
ATOM 818 C C . ALA A 1 101 ? 0.371 2.211 -2.943 1.00 91.44 101 ALA A C 1
ATOM 820 O O . ALA A 1 101 ? 0.904 1.392 -3.695 1.00 91.44 101 ALA A O 1
ATOM 821 N N . ILE A 1 102 ? 0.848 3.454 -2.801 1.00 92.56 102 ILE A N 1
ATOM 822 C CA . ILE A 1 102 ? 2.099 3.898 -3.438 1.00 92.56 102 ILE A CA 1
ATOM 823 C C . ILE A 1 102 ? 3.296 3.126 -2.876 1.00 92.56 102 ILE A C 1
ATOM 825 O O . ILE A 1 102 ? 4.131 2.647 -3.641 1.00 92.56 102 ILE A O 1
ATOM 829 N N . GLU A 1 103 ? 3.371 2.963 -1.556 1.00 92.00 103 GLU A N 1
ATOM 830 C CA . GLU A 1 103 ? 4.451 2.224 -0.893 1.00 92.00 103 GLU A CA 1
ATOM 831 C C . GLU A 1 103 ? 4.493 0.753 -1.341 1.00 92.00 103 GLU A C 1
ATOM 833 O O . GLU A 1 103 ? 5.572 0.245 -1.649 1.00 92.00 103 GLU A O 1
ATOM 838 N N . LEU A 1 104 ? 3.334 0.102 -1.504 1.00 93.38 104 LEU A N 1
ATOM 839 C CA . LEU A 1 104 ? 3.244 -1.248 -2.077 1.00 93.38 104 LEU A CA 1
ATOM 840 C C . LEU A 1 104 ? 3.774 -1.327 -3.515 1.00 93.38 104 LEU A C 1
ATOM 842 O O . LEU A 1 104 ? 4.511 -2.253 -3.857 1.00 93.38 104 LEU A O 1
ATOM 846 N N . MET A 1 105 ? 3.414 -0.367 -4.370 1.00 92.75 105 MET A N 1
ATOM 847 C CA . MET A 1 105 ? 3.921 -0.310 -5.746 1.00 92.75 105 MET A CA 1
ATOM 848 C C . MET A 1 105 ? 5.440 -0.091 -5.781 1.00 92.75 105 MET A C 1
ATOM 850 O O . MET A 1 105 ? 6.144 -0.712 -6.578 1.00 92.75 105 MET A O 1
ATOM 854 N N . MET A 1 106 ? 5.973 0.735 -4.881 1.00 90.94 106 MET A N 1
ATOM 855 C CA . MET A 1 106 ? 7.415 0.955 -4.757 1.00 90.94 106 MET A CA 1
ATOM 856 C C . MET A 1 106 ? 8.157 -0.307 -4.309 1.00 90.94 106 MET A C 1
ATOM 858 O O . MET A 1 106 ? 9.192 -0.645 -4.890 1.00 90.94 106 MET A O 1
ATOM 862 N N . GLU A 1 107 ? 7.615 -1.035 -3.330 1.00 91.31 107 GLU A N 1
ATOM 863 C CA . GLU A 1 107 ? 8.164 -2.322 -2.897 1.00 91.31 107 GLU A CA 1
ATOM 864 C C . GLU A 1 107 ? 8.172 -3.335 -4.052 1.00 91.31 107 GLU A C 1
ATOM 866 O O . GLU A 1 107 ? 9.185 -3.990 -4.310 1.00 91.31 107 GLU A O 1
ATOM 871 N N . GLU A 1 108 ? 7.074 -3.417 -4.807 1.00 90.25 108 GLU A N 1
ATOM 872 C CA . GLU A 1 108 ? 6.961 -4.314 -5.957 1.00 90.25 108 GLU A CA 1
ATOM 873 C C . GLU A 1 108 ? 7.954 -3.947 -7.071 1.00 90.25 108 GLU A C 1
ATOM 875 O O . GLU A 1 108 ? 8.570 -4.835 -7.664 1.00 90.25 108 GLU A O 1
ATOM 880 N N . ARG A 1 109 ? 8.190 -2.652 -7.327 1.00 87.00 109 ARG A N 1
ATOM 881 C CA . ARG A 1 109 ? 9.198 -2.187 -8.298 1.00 87.00 109 ARG A CA 1
ATOM 882 C C . ARG A 1 109 ? 10.621 -2.585 -7.884 1.00 87.00 109 ARG A C 1
ATOM 884 O O . ARG A 1 109 ? 11.440 -2.933 -8.743 1.00 87.00 109 ARG A O 1
ATOM 891 N N . GLY A 1 110 ? 10.896 -2.594 -6.579 1.00 85.56 110 GLY A N 1
ATOM 892 C CA . GLY A 1 110 ? 12.163 -3.033 -5.993 1.00 85.56 110 GLY A CA 1
ATOM 893 C C . GLY A 1 110 ? 12.418 -4.544 -6.068 1.00 85.56 110 GLY A C 1
ATOM 894 O O . GLY A 1 110 ? 13.563 -4.967 -5.918 1.00 85.56 110 GLY A O 1
ATOM 895 N N . ARG A 1 111 ? 11.400 -5.376 -6.338 1.00 83.31 111 ARG A N 1
ATOM 896 C CA . ARG A 1 111 ? 11.582 -6.835 -6.419 1.00 83.31 111 ARG A CA 1
ATOM 897 C C . ARG A 1 111 ? 12.407 -7.259 -7.630 1.00 83.31 111 ARG A C 1
ATOM 899 O O . ARG A 1 111 ? 12.177 -6.820 -8.761 1.00 83.31 111 ARG A O 1
ATOM 906 N N . GLU A 1 112 ? 13.331 -8.187 -7.411 1.00 77.88 112 GLU A N 1
ATOM 907 C CA . GLU A 1 112 ? 14.104 -8.820 -8.476 1.00 77.88 112 GLU A CA 1
ATOM 908 C C . GLU A 1 112 ? 13.227 -9.822 -9.246 1.00 77.88 112 GLU A C 1
ATOM 910 O O . GLU A 1 112 ? 12.716 -10.798 -8.688 1.00 77.88 112 GLU A O 1
ATOM 915 N N . ILE A 1 113 ? 13.014 -9.577 -10.544 1.00 69.50 113 ILE A N 1
ATOM 916 C CA . ILE A 1 113 ? 12.249 -10.493 -11.396 1.00 69.50 113 ILE A CA 1
ATOM 917 C C . ILE A 1 113 ? 13.202 -11.571 -11.910 1.00 69.50 113 ILE A C 1
ATOM 919 O O . ILE A 1 113 ? 13.916 -11.370 -12.884 1.00 69.50 113 ILE A O 1
ATOM 923 N N . VAL A 1 114 ? 13.171 -12.748 -11.284 1.00 65.69 114 VAL A N 1
ATOM 924 C CA . VAL A 1 114 ? 14.037 -13.882 -11.664 1.00 65.69 114 VAL A CA 1
ATOM 925 C C . VAL A 1 114 ? 13.639 -14.503 -13.014 1.00 65.69 114 VAL A C 1
ATOM 927 O O . VAL A 1 114 ? 14.481 -15.040 -13.728 1.00 65.69 114 VAL A O 1
ATOM 930 N N . ARG A 1 115 ? 12.345 -14.474 -13.376 1.00 71.06 115 ARG A N 1
ATOM 931 C CA . ARG A 1 115 ? 11.839 -15.024 -14.655 1.00 71.06 115 ARG A CA 1
ATOM 932 C C . ARG A 1 115 ? 10.694 -14.214 -15.261 1.00 71.06 115 ARG A C 1
ATOM 934 O O . ARG A 1 115 ? 10.791 -13.783 -16.401 1.00 71.06 115 ARG A O 1
ATOM 941 N N . ARG A 1 116 ? 9.584 -14.057 -14.531 1.00 79.44 116 ARG A N 1
ATOM 942 C CA . ARG A 1 116 ? 8.375 -13.310 -14.935 1.00 79.44 116 ARG A CA 1
ATOM 943 C C . ARG A 1 116 ? 7.721 -12.691 -13.696 1.00 79.44 116 ARG A C 1
ATOM 945 O O . ARG A 1 116 ? 7.864 -13.243 -12.610 1.00 79.44 116 ARG A O 1
ATOM 952 N N . CYS A 1 117 ? 7.004 -11.578 -13.863 1.00 83.69 117 CYS A N 1
ATOM 953 C CA . CYS A 1 117 ? 6.481 -10.760 -12.757 1.00 83.69 117 CYS A CA 1
ATOM 954 C C . CYS A 1 117 ? 5.415 -11.454 -11.883 1.00 83.69 117 CYS A C 1
ATOM 956 O O . CYS A 1 117 ? 5.187 -11.034 -10.757 1.00 83.69 117 CYS A O 1
ATOM 958 N N . GLY A 1 118 ? 4.723 -12.486 -12.375 1.00 82.62 118 GLY A N 1
ATOM 959 C CA . GLY A 1 118 ? 3.683 -13.202 -11.619 1.00 82.62 118 GLY A CA 1
ATOM 960 C C . GLY A 1 118 ? 2.421 -12.390 -11.283 1.00 82.62 118 GLY A C 1
ATOM 961 O O . GLY A 1 118 ? 1.466 -12.979 -10.801 1.00 82.62 118 GLY A O 1
ATOM 962 N N . CYS A 1 119 ? 2.412 -11.074 -11.535 1.00 88.62 119 CYS A N 1
ATOM 963 C CA . CYS A 1 119 ? 1.283 -10.142 -11.413 1.00 88.62 119 CYS A CA 1
ATOM 964 C C . CYS A 1 119 ? 0.507 -10.189 -10.084 1.00 88.62 119 CYS A C 1
ATOM 966 O O . CYS A 1 119 ? -0.609 -9.687 -10.015 1.00 88.62 119 CYS A O 1
ATOM 968 N N . GLY A 1 120 ? 1.101 -10.725 -9.013 1.00 89.38 120 GLY A N 1
ATOM 969 C CA . GLY A 1 120 ? 0.392 -10.955 -7.754 1.00 89.38 120 GLY A CA 1
ATOM 970 C C . GLY A 1 120 ? -0.169 -9.676 -7.138 1.00 89.38 120 GLY A C 1
ATOM 971 O O . GLY A 1 120 ? -1.267 -9.705 -6.599 1.00 89.38 120 GLY A O 1
ATOM 972 N N . LEU A 1 121 ? 0.531 -8.542 -7.260 1.00 91.75 121 LEU A N 1
ATOM 973 C CA . LEU A 1 121 ? 0.042 -7.253 -6.759 1.00 91.75 121 LEU A CA 1
ATOM 974 C C . LEU A 1 121 ? -1.253 -6.800 -7.463 1.00 91.75 121 LEU A C 1
ATOM 976 O O . LEU A 1 121 ? -2.152 -6.266 -6.812 1.00 91.75 121 LEU A O 1
ATOM 980 N N . HIS A 1 122 ? -1.375 -7.076 -8.763 1.00 91.38 122 HIS A N 1
ATOM 981 C CA . HIS A 1 122 ? -2.583 -6.778 -9.528 1.00 91.38 122 HIS A CA 1
ATOM 982 C C . HIS A 1 122 ? -3.752 -7.648 -9.074 1.00 91.38 122 HIS A C 1
ATOM 984 O O . HIS A 1 122 ? -4.798 -7.122 -8.718 1.00 91.38 122 HIS A O 1
ATOM 990 N N . GLU A 1 123 ? -3.543 -8.958 -8.989 1.00 90.44 123 GLU A N 1
ATOM 991 C CA .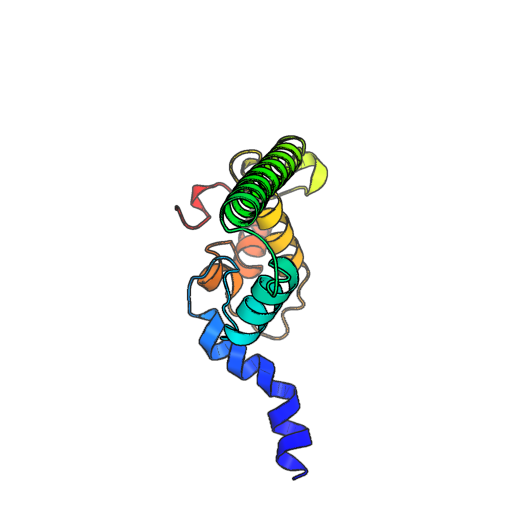 GLU A 1 123 ? -4.589 -9.905 -8.590 1.00 90.44 123 GLU A CA 1
ATOM 992 C C . GLU A 1 123 ? -5.065 -9.686 -7.146 1.00 90.44 123 GLU A C 1
ATOM 994 O O . GLU A 1 123 ? -6.251 -9.769 -6.844 1.00 90.44 123 GLU A O 1
ATOM 999 N N . THR A 1 124 ? -4.142 -9.375 -6.232 1.00 91.38 124 THR A N 1
ATOM 1000 C CA . THR A 1 124 ? -4.452 -9.300 -4.794 1.00 91.38 124 THR A CA 1
ATOM 1001 C C . THR A 1 124 ? -4.919 -7.925 -4.332 1.00 91.38 124 THR A C 1
ATOM 1003 O O . THR A 1 124 ? -5.723 -7.847 -3.404 1.00 91.38 124 THR A O 1
ATOM 1006 N N . HIS A 1 125 ? -4.419 -6.844 -4.937 1.00 92.12 125 HIS A N 1
ATOM 1007 C CA . HIS A 1 125 ? -4.679 -5.466 -4.497 1.00 92.12 125 HIS A CA 1
ATOM 1008 C C . HIS A 1 125 ? -5.275 -4.583 -5.595 1.00 92.12 125 HIS A C 1
ATOM 1010 O O . HIS A 1 125 ? -5.647 -3.447 -5.314 1.00 92.12 125 HIS A O 1
ATOM 1016 N N . GLY A 1 126 ? -5.359 -5.065 -6.839 1.00 92.12 126 GLY A N 1
ATOM 1017 C CA . GLY A 1 126 ? -5.840 -4.263 -7.963 1.00 92.12 126 GLY A CA 1
ATOM 1018 C C . GLY A 1 126 ? -4.865 -3.169 -8.392 1.00 92.12 126 GLY A C 1
ATOM 1019 O O . GLY A 1 126 ? -5.257 -2.244 -9.099 1.00 92.12 126 GLY A O 1
ATOM 1020 N N . LEU A 1 127 ? -3.605 -3.247 -7.956 1.00 93.94 127 LEU A N 1
ATOM 1021 C CA . LEU A 1 127 ? -2.578 -2.246 -8.236 1.00 93.94 127 LEU A CA 1
ATOM 1022 C C . LEU A 1 127 ? -1.649 -2.715 -9.371 1.00 93.94 127 LEU A C 1
ATOM 1024 O O . LEU A 1 127 ? -1.403 -3.916 -9.507 1.00 93.94 127 LEU A O 1
ATOM 1028 N N . PRO A 1 128 ? -1.096 -1.803 -10.188 1.00 92.56 128 PRO A N 1
ATOM 1029 C CA . PRO A 1 128 ? -0.114 -2.152 -11.209 1.00 92.56 128 PRO A CA 1
ATOM 1030 C C . PRO A 1 128 ? 1.079 -2.941 -10.643 1.00 92.56 128 PRO A C 1
ATOM 1032 O O . PRO A 1 128 ? 1.767 -2.492 -9.730 1.00 92.56 128 PRO A O 1
ATOM 1035 N N . CYS A 1 129 ? 1.353 -4.114 -11.219 1.00 91.12 129 CYS A N 1
ATOM 1036 C CA . CYS A 1 129 ? 2.581 -4.876 -10.970 1.00 91.12 129 CYS A CA 1
ATOM 1037 C C . CYS A 1 129 ? 3.813 -4.141 -11.509 1.00 91.12 129 CYS A C 1
ATOM 1039 O O . CYS A 1 129 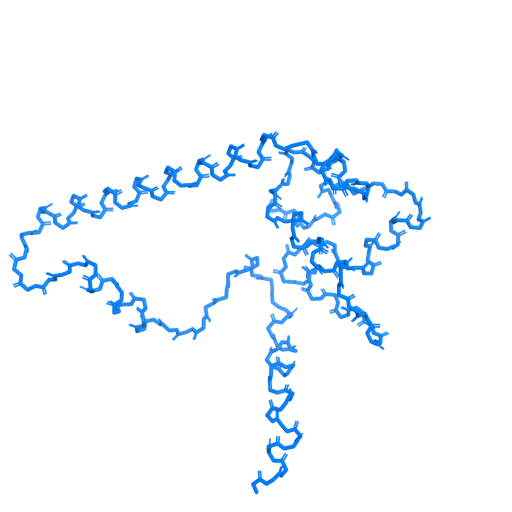? 3.700 -3.288 -12.394 1.00 91.12 129 CYS A O 1
ATOM 1041 N N . LYS A 1 130 ? 5.010 -4.582 -11.100 1.00 90.06 130 LYS A N 1
ATOM 1042 C CA . LYS A 1 130 ? 6.273 -4.127 -11.699 1.00 90.06 130 LYS A CA 1
ATOM 1043 C C . LYS A 1 130 ? 6.261 -4.192 -13.228 1.00 90.06 130 LYS A C 1
ATOM 1045 O O . LYS A 1 130 ? 6.627 -3.220 -13.870 1.00 90.06 130 LYS A O 1
ATOM 1050 N N . CYS A 1 131 ? 5.731 -5.275 -13.804 1.00 89.19 131 CYS A N 1
ATOM 1051 C CA . CYS A 1 131 ? 5.578 -5.408 -15.252 1.00 89.19 131 CYS A CA 1
ATOM 1052 C C . CYS A 1 131 ? 4.862 -4.230 -15.926 1.00 89.19 131 CYS A C 1
ATOM 1054 O O . CYS A 1 131 ? 5.325 -3.727 -16.944 1.00 89.19 131 CYS A O 1
ATOM 1056 N N . LYS A 1 132 ? 3.734 -3.801 -15.358 1.00 89.25 132 LYS A N 1
ATOM 1057 C CA . LYS A 1 132 ? 2.929 -2.705 -15.896 1.00 89.25 132 LYS A CA 1
ATOM 1058 C C . LYS A 1 132 ? 3.575 -1.356 -15.624 1.00 89.25 132 LYS A C 1
ATOM 1060 O O . LYS A 1 132 ? 3.598 -0.506 -16.502 1.00 89.25 132 LYS A O 1
ATOM 1065 N N . MET A 1 133 ? 4.146 -1.170 -14.437 1.00 89.50 133 MET A N 1
ATOM 1066 C CA . MET A 1 133 ? 4.870 0.059 -14.109 1.00 89.50 133 MET A CA 1
ATOM 1067 C C . MET A 1 133 ? 6.087 0.276 -15.012 1.00 89.50 133 MET A C 1
ATOM 1069 O O . MET A 1 133 ? 6.317 1.400 -15.447 1.00 89.50 133 MET A O 1
ATOM 1073 N N . ASP A 1 134 ? 6.832 -0.782 -15.334 1.00 87.75 134 ASP A N 1
ATOM 1074 C CA . ASP A 1 134 ? 7.968 -0.710 -16.254 1.00 87.75 134 ASP A CA 1
ATOM 1075 C C . ASP A 1 134 ? 7.500 -0.399 -17.688 1.00 87.75 134 ASP A C 1
ATOM 1077 O O . ASP A 1 134 ? 8.104 0.440 -18.353 1.00 87.75 134 ASP A O 1
ATOM 1081 N N . GLU A 1 135 ? 6.383 -0.984 -18.141 1.00 87.38 135 GLU A N 1
ATOM 1082 C CA . GLU A 1 135 ? 5.743 -0.661 -19.429 1.00 87.38 135 GLU A CA 1
ATOM 1083 C C . GLU A 1 135 ? 5.390 0.834 -19.527 1.00 87.38 135 GLU A C 1
ATOM 1085 O O . GLU A 1 135 ? 5.782 1.503 -20.485 1.00 87.38 135 GLU A O 1
ATOM 1090 N N . TYR A 1 136 ? 4.729 1.389 -18.505 1.00 86.69 136 TYR A N 1
ATOM 1091 C CA . TYR A 1 136 ? 4.406 2.819 -18.450 1.00 86.69 136 TYR A CA 1
ATOM 1092 C C . TYR A 1 136 ? 5.657 3.696 -18.361 1.00 86.69 136 TYR A C 1
ATOM 1094 O O . TYR A 1 136 ? 5.731 4.729 -19.024 1.00 86.69 136 TYR A O 1
ATOM 1102 N N . SER A 1 137 ? 6.668 3.268 -17.600 1.00 84.56 137 SER A N 1
ATOM 1103 C CA . SER A 1 137 ? 7.932 3.994 -17.475 1.00 84.56 137 SER A CA 1
ATOM 1104 C C . SER A 1 137 ? 8.686 4.069 -18.806 1.00 84.56 137 SER A C 1
ATOM 1106 O O . SER A 1 137 ? 9.256 5.114 -19.103 1.00 84.56 137 SER A O 1
ATOM 1108 N N . VAL A 1 138 ? 8.690 2.996 -19.607 1.00 86.56 138 VAL A N 1
ATOM 1109 C CA . VAL A 1 138 ? 9.300 2.9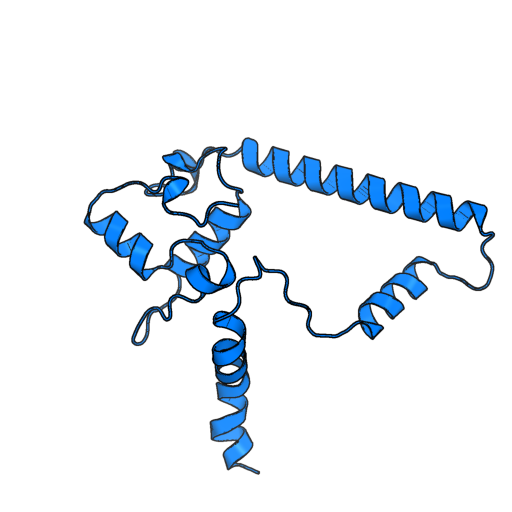78 -20.950 1.00 86.56 138 VAL A CA 1
ATOM 1110 C C . VAL A 1 138 ? 8.506 3.848 -21.924 1.00 86.56 138 VAL A C 1
ATOM 1112 O O . VAL A 1 138 ? 9.097 4.549 -22.741 1.00 86.56 138 VAL A O 1
ATOM 1115 N N . ALA A 1 139 ? 7.177 3.843 -21.819 1.00 87.25 139 ALA A N 1
ATOM 1116 C CA . ALA A 1 139 ? 6.305 4.680 -22.637 1.00 87.25 139 ALA A CA 1
ATOM 1117 C C . ALA A 1 139 ? 6.296 6.166 -22.219 1.00 87.25 139 ALA A C 1
ATOM 1119 O O . ALA A 1 139 ? 5.708 6.987 -22.919 1.00 87.25 139 ALA A O 1
ATOM 1120 N N . GLY A 1 140 ? 6.915 6.521 -21.085 1.00 85.94 140 GLY A N 1
ATOM 1121 C CA . GLY A 1 140 ? 6.860 7.875 -20.523 1.00 85.94 140 GLY A CA 1
ATOM 1122 C C . GLY A 1 140 ? 5.460 8.281 -20.048 1.00 85.94 140 GLY A C 1
ATOM 1123 O O . GLY A 1 140 ? 5.138 9.466 -20.021 1.00 85.94 140 GLY A O 1
ATOM 1124 N N . VAL A 1 141 ? 4.615 7.305 -19.710 1.00 88.88 141 VAL A N 1
ATOM 1125 C CA . VAL A 1 141 ? 3.216 7.506 -19.319 1.00 88.88 141 VAL A CA 1
ATOM 1126 C C . VAL A 1 141 ? 3.100 7.551 -17.797 1.00 88.88 141 VAL A C 1
ATOM 1128 O O . VAL A 1 141 ? 3.646 6.704 -17.089 1.00 88.88 141 VAL A O 1
ATOM 1131 N N . GLU A 1 142 ? 2.353 8.526 -17.282 1.00 90.31 142 GLU A N 1
ATOM 1132 C CA . GLU A 1 142 ? 2.007 8.585 -15.862 1.00 90.31 142 GLU A CA 1
ATOM 1133 C C . GLU A 1 142 ? 0.842 7.645 -15.513 1.00 90.31 142 GLU A C 1
ATOM 1135 O O . GLU A 1 142 ? -0.043 7.363 -16.324 1.00 90.31 142 GLU A O 1
ATOM 1140 N N . LEU A 1 143 ? 0.823 7.158 -14.272 1.00 91.50 143 LEU A N 1
ATOM 1141 C CA . LEU A 1 143 ? -0.275 6.362 -13.745 1.00 91.50 143 LEU A CA 1
ATOM 1142 C C . LEU A 1 143 ? -1.437 7.268 -13.359 1.00 91.50 143 LEU A C 1
ATOM 1144 O O . LEU A 1 143 ? -1.246 8.312 -12.747 1.00 91.50 143 LEU A O 1
ATOM 1148 N N . TYR A 1 144 ? -2.646 6.806 -13.650 1.00 91.44 144 TYR A N 1
ATOM 1149 C CA . TYR A 1 144 ? -3.895 7.481 -13.338 1.00 91.44 144 TYR A CA 1
ATOM 1150 C C . TYR A 1 144 ? -4.788 6.535 -12.536 1.00 91.44 144 TYR A C 1
ATOM 1152 O O . TYR A 1 144 ? -4.620 5.318 -12.645 1.00 91.44 144 TYR A O 1
ATOM 1160 N N . PRO A 1 145 ? -5.782 7.051 -11.794 1.00 89.69 145 PRO A N 1
ATOM 1161 C CA . PRO A 1 145 ? -6.677 6.215 -10.996 1.00 89.69 145 PRO A CA 1
ATOM 1162 C C . PRO A 1 145 ? -7.385 5.106 -11.790 1.00 89.69 145 PRO A C 1
ATOM 1164 O O . PRO A 1 145 ? -7.621 4.031 -11.256 1.00 89.69 145 PRO A O 1
ATOM 1167 N N . TYR A 1 146 ? -7.670 5.312 -13.081 1.00 89.00 146 TYR A N 1
ATOM 1168 C CA . TYR A 1 146 ? -8.297 4.291 -13.933 1.00 89.00 146 TYR A CA 1
ATOM 1169 C C . TYR A 1 146 ? -7.366 3.124 -14.314 1.00 89.00 146 TYR A C 1
ATOM 1171 O O . TYR A 1 146 ? -7.839 2.116 -14.830 1.00 89.00 146 TYR A O 1
ATOM 1179 N N . HIS A 1 147 ? -6.055 3.245 -14.079 1.00 89.12 147 HIS A N 1
ATOM 1180 C CA . HIS A 1 147 ? -5.106 2.134 -14.205 1.00 89.12 147 HIS A CA 1
ATOM 1181 C C . HIS A 1 147 ? -5.124 1.202 -12.982 1.00 89.12 147 HIS A C 1
ATOM 1183 O O . HIS A 1 147 ? -4.495 0.144 -13.010 1.00 89.12 147 HIS A O 1
ATOM 1189 N N . LEU A 1 148 ? -5.808 1.596 -11.905 1.00 90.56 148 LEU A N 1
ATOM 1190 C CA . LEU A 1 148 ? -6.014 0.792 -10.706 1.00 90.56 148 LEU A CA 1
ATOM 1191 C C . LEU A 1 148 ? -7.422 0.184 -10.748 1.00 90.56 148 LEU A C 1
ATOM 1193 O O . LEU A 1 148 ? -8.331 0.715 -11.390 1.00 90.56 148 LEU A O 1
ATOM 1197 N N . HIS A 1 149 ? -7.616 -0.934 -10.050 1.00 83.75 149 HIS A N 1
ATOM 1198 C CA . HIS A 1 149 ? -8.945 -1.508 -9.869 1.00 83.75 149 HIS A CA 1
ATOM 1199 C C . HIS A 1 149 ? -9.858 -0.485 -9.182 1.00 83.75 149 HIS A C 1
ATOM 1201 O O . HIS A 1 149 ? -9.542 0.027 -8.108 1.00 83.75 149 HIS A O 1
ATOM 1207 N N . ARG A 1 150 ? -10.999 -0.192 -9.809 1.00 65.50 150 ARG A N 1
ATOM 1208 C CA . ARG A 1 150 ? -11.977 0.764 -9.289 1.00 65.50 150 ARG A CA 1
ATOM 1209 C C . ARG A 1 150 ? -12.768 0.101 -8.158 1.00 65.50 150 ARG A C 1
ATOM 1211 O O . ARG A 1 150 ? -13.304 -0.988 -8.358 1.00 65.50 150 ARG A O 1
ATOM 1218 N N . PHE A 1 151 ? -12.770 0.722 -6.982 1.00 58.84 151 PHE A N 1
ATOM 1219 C CA . PHE A 1 151 ? -13.577 0.304 -5.832 1.00 58.84 151 PHE A CA 1
ATOM 1220 C C . PHE A 1 151 ? -15.022 0.787 -5.967 1.00 58.84 151 PHE A C 1
ATOM 1222 O O . PHE A 1 151 ? -15.220 1.876 -6.558 1.00 58.84 151 PHE A O 1
#

Organism: NCBI:txid586396

pLDDT: mean 83.7, std 8.82, range [55.88, 95.94]

InterPro domains:
  IPR052579 Zinc finger SWIM domain-containing protein [PTHR31569] (2-143)

Foldseek 3Di:
DVCCVPPPPVCVVVVVCVVQLQAAAQPPDDPVPPVVVVVVVCVVQVDDDDDPVVSVVVVVVVVVVVVVVVVVQLVVQQVDQCCVVPNPQCRQCRPVDGPVLVVVQVVQLPDDDPDDQSCSCCNHNQHDGNVVRVVCVVVVHHDHPVSGDDD